Protein AF-A0A433IZ26-F1 (afdb_monomer_lite)

Sequence (61 aa):
YKTEVIRRRGPWRTLEAVEFATLEWVDWFNNRRLLEPIGNIPPAEAEARYYAQIEDVAIAA

Radius of gyration: 16.62 Å; chains: 1; bounding box: 45×18×37 Å

Structure (mmCIF, N/CA/C/O backbone):
data_AF-A0A433IZ26-F1
#
_entry.id   AF-A0A433IZ26-F1
#
loop_
_atom_site.group_PDB
_atom_site.id
_atom_site.type_symbol
_atom_site.label_atom_id
_atom_site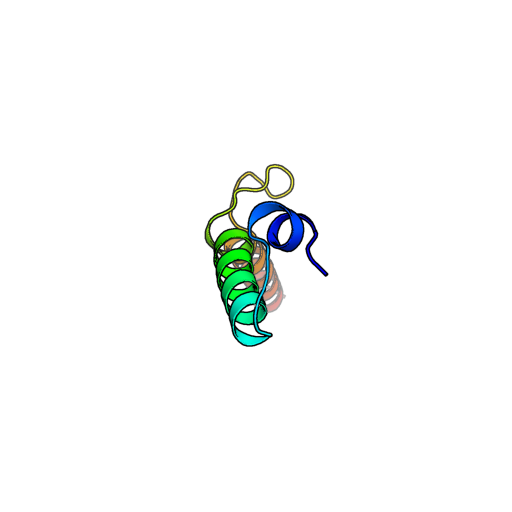.label_alt_id
_atom_site.label_comp_id
_atom_site.label_asym_id
_atom_site.label_entity_id
_atom_site.label_seq_id
_atom_site.pdbx_PDB_ins_code
_atom_site.Cartn_x
_atom_site.Cartn_y
_atom_site.Cartn_z
_atom_site.occupancy
_atom_site.B_iso_or_equiv
_atom_site.auth_seq_id
_atom_site.auth_comp_id
_atom_site.auth_asym_id
_atom_site.auth_atom_id
_atom_site.pdbx_PDB_model_num
ATOM 1 N N . TYR A 1 1 ? -1.026 7.332 11.493 1.00 69.75 1 TYR A N 1
ATOM 2 C CA . TYR A 1 1 ? -1.801 6.200 10.939 1.00 69.75 1 TYR A CA 1
ATOM 3 C C . TYR A 1 1 ? -2.753 6.709 9.842 1.00 69.75 1 TYR A C 1
ATOM 5 O O . TYR A 1 1 ? -3.145 7.872 9.912 1.00 69.75 1 TYR A O 1
ATOM 13 N N . LYS A 1 2 ? -3.074 5.909 8.808 1.00 79.56 2 LYS A N 1
ATOM 14 C CA . LYS A 1 2 ? -3.799 6.335 7.586 1.00 79.56 2 LYS A CA 1
ATOM 15 C C . LYS A 1 2 ? -5.214 6.864 7.87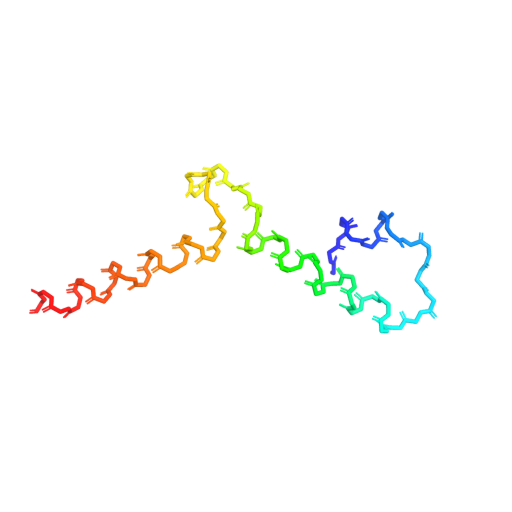3 1.00 79.56 2 LYS A C 1
ATOM 17 O O . LYS A 1 2 ? -6.131 6.113 8.197 1.00 79.56 2 LYS A O 1
ATOM 22 N N . THR A 1 3 ? -5.399 8.177 7.726 1.00 82.75 3 THR A N 1
ATOM 23 C CA . THR A 1 3 ? -6.652 8.888 8.045 1.00 82.75 3 THR A CA 1
ATOM 24 C C . THR A 1 3 ? -7.814 8.506 7.133 1.00 82.75 3 THR A C 1
ATOM 26 O O . THR A 1 3 ? -8.953 8.459 7.591 1.00 82.75 3 THR A O 1
ATOM 29 N N . GLU A 1 4 ? -7.531 8.201 5.868 1.00 80.94 4 GLU A N 1
ATOM 30 C CA . GLU A 1 4 ? -8.517 7.774 4.868 1.00 80.94 4 GLU A CA 1
ATOM 31 C C . GLU A 1 4 ? -9.214 6.453 5.228 1.00 80.94 4 GLU A C 1
ATOM 33 O O . GLU A 1 4 ? -10.413 6.317 4.994 1.00 80.94 4 GLU A O 1
ATOM 38 N N . VAL A 1 5 ? -8.491 5.522 5.862 1.00 83.81 5 VAL A N 1
ATOM 39 C CA . VAL A 1 5 ? -9.034 4.244 6.342 1.00 83.81 5 VAL A CA 1
ATOM 40 C C . VAL A 1 5 ? -9.823 4.467 7.628 1.00 83.81 5 VAL A C 1
ATOM 42 O O . VAL A 1 5 ? -11.007 4.142 7.694 1.00 83.81 5 VAL A O 1
ATOM 45 N N . ILE A 1 6 ? -9.199 5.101 8.630 1.00 86.12 6 ILE A N 1
ATOM 46 C CA . ILE A 1 6 ? -9.785 5.239 9.973 1.00 86.12 6 ILE A CA 1
ATOM 47 C C . ILE A 1 6 ? -11.072 6.045 9.979 1.00 86.12 6 ILE A C 1
ATOM 49 O O . ILE A 1 6 ? -12.021 5.656 10.657 1.00 86.12 6 ILE A O 1
ATOM 53 N N . ARG A 1 7 ? -11.110 7.167 9.250 1.00 81.94 7 ARG A N 1
ATOM 54 C CA . ARG A 1 7 ? -12.257 8.083 9.294 1.00 81.94 7 ARG A CA 1
ATOM 55 C C . ARG A 1 7 ? -13.468 7.554 8.529 1.00 81.94 7 ARG A C 1
ATOM 57 O O . ARG A 1 7 ? -14.582 7.924 8.870 1.00 81.94 7 ARG A O 1
ATOM 64 N N . ARG A 1 8 ? -13.266 6.720 7.501 1.00 82.19 8 ARG A N 1
ATOM 65 C CA . ARG A 1 8 ? -14.353 6.247 6.623 1.00 82.19 8 ARG A CA 1
ATOM 66 C C . ARG A 1 8 ? -14.999 4.940 7.073 1.00 82.19 8 ARG A C 1
ATOM 68 O O . ARG A 1 8 ? -16.143 4.702 6.712 1.00 82.19 8 ARG A O 1
ATOM 75 N N . ARG A 1 9 ? -14.279 4.089 7.810 1.00 81.44 9 ARG A N 1
ATOM 76 C CA . ARG A 1 9 ? -14.719 2.718 8.136 1.00 81.44 9 ARG A CA 1
ATOM 77 C C . ARG A 1 9 ? -14.979 2.469 9.631 1.00 81.44 9 ARG A C 1
ATOM 79 O O . ARG A 1 9 ? -15.242 1.339 10.021 1.00 81.44 9 ARG A O 1
ATOM 86 N N . GLY A 1 10 ? -14.917 3.508 10.466 1.00 80.75 10 GLY A N 1
ATOM 87 C CA . GLY A 1 10 ? -15.244 3.409 11.893 1.00 80.75 10 GLY A CA 1
ATOM 88 C C . GLY A 1 10 ? -16.756 3.308 12.168 1.00 80.75 10 GLY A C 1
ATOM 89 O O . GLY A 1 10 ? -17.558 3.625 11.288 1.00 80.75 10 GLY A O 1
ATOM 90 N N . PRO A 1 11 ? -17.165 2.926 13.395 1.00 84.06 11 PRO A N 1
ATOM 91 C CA . PRO A 1 11 ? -16.342 2.751 14.597 1.00 84.06 11 PRO A CA 1
ATOM 92 C C . PRO A 1 11 ? -15.621 1.393 14.676 1.00 84.06 11 PRO A C 1
ATOM 94 O O . PRO A 1 11 ? -16.189 0.346 14.374 1.00 84.06 11 PRO A O 1
ATOM 97 N N . TRP A 1 12 ? -14.372 1.415 15.144 1.00 90.62 12 TRP A N 1
ATOM 98 C CA . TRP A 1 12 ? -13.505 0.242 15.283 1.00 90.62 12 TRP A CA 1
ATOM 99 C C . TRP A 1 12 ? -13.662 -0.381 16.666 1.00 90.62 12 TRP A C 1
ATOM 101 O O . TRP A 1 12 ? -13.494 0.306 17.671 1.00 90.62 12 TRP A O 1
ATOM 111 N N . ARG A 1 13 ? -14.009 -1.668 16.722 1.00 89.62 13 ARG A N 1
ATOM 112 C CA . ARG A 1 13 ? -14.311 -2.361 17.987 1.00 89.62 13 ARG A CA 1
ATOM 113 C C . ARG A 1 13 ? -13.144 -3.181 18.527 1.00 89.62 13 ARG A C 1
ATOM 115 O O . ARG A 1 13 ? -13.114 -3.447 19.722 1.00 89.62 13 ARG A O 1
ATOM 122 N N . THR A 1 14 ? -12.206 -3.566 17.665 1.00 92.50 14 THR A N 1
ATOM 123 C CA . THR A 1 14 ? -11.025 -4.354 18.028 1.00 92.50 14 THR A CA 1
ATOM 124 C C . THR A 1 14 ? -9.816 -3.928 17.193 1.00 92.50 14 THR A C 1
ATOM 126 O O . THR A 1 14 ? -9.971 -3.242 16.176 1.00 92.50 14 THR A O 1
ATOM 129 N N . LEU A 1 15 ? -8.617 -4.319 17.629 1.00 91.56 15 LEU A N 1
ATOM 130 C CA . LEU A 1 15 ? -7.378 -4.047 16.897 1.00 91.56 15 LEU A CA 1
ATOM 131 C C . LEU A 1 15 ? -7.323 -4.838 15.586 1.00 91.56 15 LEU A C 1
ATOM 133 O O . LEU A 1 15 ? -6.964 -4.274 14.558 1.00 91.56 15 LEU A O 1
ATOM 137 N N . GLU A 1 16 ? -7.793 -6.084 15.591 1.00 94.00 16 GLU A N 1
ATOM 138 C CA . GLU A 1 16 ? -7.804 -6.973 14.424 1.00 94.00 16 GLU A CA 1
ATOM 139 C C . GLU A 1 16 ? -8.620 -6.372 13.269 1.00 94.00 16 GLU A C 1
ATOM 141 O O . GLU A 1 16 ? -8.241 -6.470 12.103 1.00 94.00 16 GLU A O 1
ATOM 146 N N . ALA A 1 17 ? -9.727 -5.682 13.577 1.00 91.56 17 ALA A N 1
ATOM 147 C CA . ALA A 1 17 ? -10.531 -4.995 12.567 1.00 91.56 17 ALA A CA 1
ATOM 148 C C . ALA A 1 17 ? -9.757 -3.850 11.887 1.00 91.56 17 ALA A C 1
ATOM 150 O O . ALA A 1 17 ? -9.900 -3.622 10.683 1.00 91.56 17 ALA A O 1
ATOM 151 N N . VAL A 1 18 ? -8.926 -3.137 12.652 1.00 91.81 18 VAL A N 1
ATOM 152 C CA . VAL A 1 18 ? -8.062 -2.068 12.138 1.00 91.81 18 VAL A CA 1
ATOM 153 C C . VAL A 1 18 ? -6.925 -2.660 11.307 1.00 91.81 18 VAL A C 1
ATOM 155 O O . VAL A 1 18 ? -6.635 -2.160 10.221 1.00 91.81 18 VAL A O 1
ATOM 158 N N . GLU A 1 19 ? -6.305 -3.743 11.769 1.00 94.06 19 GLU A N 1
ATOM 159 C CA . GLU A 1 19 ? -5.246 -4.447 11.040 1.00 94.06 19 GLU A CA 1
ATOM 160 C C . GLU A 1 19 ? -5.744 -4.950 9.687 1.00 94.06 19 GLU A C 1
ATOM 162 O O . GLU A 1 19 ? -5.150 -4.625 8.659 1.00 94.06 19 GLU A O 1
ATOM 167 N N . PHE A 1 20 ? -6.891 -5.631 9.656 1.00 93.31 20 PHE A N 1
ATOM 168 C CA . PHE A 1 20 ? -7.468 -6.131 8.411 1.00 93.31 20 PHE A CA 1
ATOM 169 C C . PHE A 1 20 ? -7.788 -4.996 7.431 1.00 93.31 20 PHE A C 1
ATOM 171 O O . PHE A 1 20 ? -7.399 -5.045 6.265 1.00 93.31 20 PHE A O 1
ATOM 178 N N . ALA A 1 21 ? -8.406 -3.913 7.911 1.00 92.81 21 ALA A N 1
ATOM 179 C CA . ALA A 1 21 ? -8.666 -2.743 7.076 1.00 92.81 21 ALA A CA 1
ATOM 180 C C . ALA A 1 21 ? -7.376 -2.073 6.567 1.00 92.81 21 ALA A C 1
ATOM 182 O O . ALA A 1 21 ? -7.374 -1.489 5.481 1.00 92.81 21 ALA A O 1
ATOM 183 N N . THR A 1 22 ? -6.280 -2.159 7.327 1.00 92.50 22 THR A N 1
ATOM 184 C CA . THR A 1 22 ? -4.957 -1.707 6.877 1.00 92.50 22 THR A CA 1
ATOM 185 C C . THR A 1 22 ? -4.454 -2.573 5.734 1.00 92.50 22 THR A C 1
ATOM 187 O O . THR A 1 22 ? -4.016 -2.027 4.727 1.00 92.50 22 THR A O 1
ATOM 190 N N . LEU A 1 23 ? -4.529 -3.899 5.878 1.00 94.81 23 LEU A N 1
ATOM 191 C CA . LEU A 1 23 ? -4.066 -4.851 4.868 1.00 94.81 23 LEU A CA 1
ATOM 192 C C . LEU A 1 23 ? -4.813 -4.662 3.547 1.00 94.81 23 LEU A C 1
ATOM 194 O O . LEU A 1 23 ? -4.181 -4.548 2.501 1.00 94.81 23 LEU A O 1
ATOM 198 N N . GLU A 1 24 ? -6.140 -4.525 3.596 1.00 94.56 24 GLU A N 1
ATOM 199 C CA . GLU A 1 24 ? -6.941 -4.236 2.402 1.00 94.56 24 GLU A CA 1
ATOM 200 C C . GLU A 1 24 ? -6.546 -2.911 1.741 1.00 94.56 24 GLU A C 1
ATOM 202 O O . GLU A 1 24 ? -6.473 -2.812 0.515 1.00 94.56 24 GLU A O 1
ATOM 207 N N . TRP A 1 25 ? -6.294 -1.873 2.545 1.00 94.50 25 TRP A N 1
ATOM 208 C CA . TRP A 1 25 ? -5.885 -0.577 2.017 1.00 94.50 25 TRP A CA 1
ATOM 209 C C . TRP A 1 25 ? -4.494 -0.635 1.377 1.00 94.50 25 TRP A C 1
ATOM 211 O O . TRP A 1 25 ? -4.297 -0.044 0.316 1.00 94.50 25 TRP A O 1
ATOM 221 N N . VAL A 1 26 ? -3.549 -1.350 1.994 1.00 96.06 26 VAL A N 1
ATOM 222 C CA . VAL A 1 26 ? -2.191 -1.539 1.466 1.00 96.06 26 VAL A CA 1
ATOM 223 C C . VAL A 1 26 ? -2.229 -2.316 0.153 1.00 96.06 26 VAL A C 1
ATOM 225 O O . VAL A 1 26 ? -1.606 -1.868 -0.807 1.00 96.06 26 VAL A O 1
ATOM 228 N N . ASP A 1 27 ? -2.992 -3.414 0.075 1.00 97.31 27 ASP A N 1
ATOM 229 C CA . ASP A 1 27 ? -3.164 -4.167 -1.177 1.00 97.31 27 ASP A CA 1
ATOM 230 C C . ASP A 1 27 ? -3.710 -3.267 -2.286 1.00 97.31 27 ASP A C 1
ATOM 232 O O . ASP A 1 27 ? -3.127 -3.161 -3.364 1.00 97.31 27 ASP A O 1
ATOM 236 N N . TRP A 1 28 ? -4.806 -2.556 -2.009 1.00 96.19 28 TRP A N 1
ATOM 237 C CA . TRP A 1 28 ? -5.395 -1.662 -2.996 1.00 96.19 28 TRP A CA 1
ATOM 238 C C . TRP A 1 28 ? -4.418 -0.564 -3.430 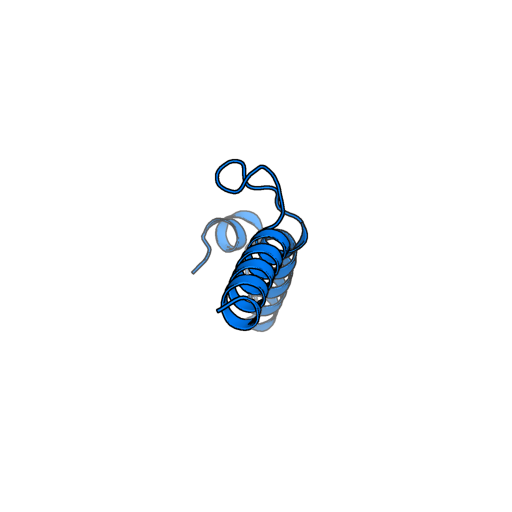1.00 96.19 28 TRP A C 1
ATOM 240 O O . TRP A 1 28 ? -4.274 -0.319 -4.628 1.00 96.19 28 TRP A O 1
ATOM 250 N N . PHE A 1 29 ? -3.734 0.088 -2.488 1.00 96.06 29 PHE A N 1
ATOM 251 C CA . PHE A 1 29 ? -2.818 1.179 -2.807 1.00 96.06 29 PHE A CA 1
ATOM 252 C C . PHE A 1 29 ? -1.631 0.693 -3.643 1.00 96.06 29 PHE A C 1
ATOM 254 O O . PHE A 1 29 ? -1.304 1.339 -4.631 1.00 96.06 29 PHE A O 1
ATOM 261 N N . ASN A 1 30 ? -1.004 -0.425 -3.276 1.00 97.88 30 ASN A N 1
ATOM 262 C CA . ASN A 1 30 ? 0.214 -0.889 -3.939 1.00 97.88 30 ASN A CA 1
ATOM 263 C C . ASN A 1 30 ? -0.063 -1.607 -5.262 1.00 97.88 30 ASN A C 1
ATOM 265 O O . ASN A 1 30 ? 0.696 -1.428 -6.213 1.00 97.88 30 ASN A O 1
ATOM 269 N N . ASN A 1 31 ? -1.146 -2.387 -5.336 1.00 98.00 31 ASN A N 1
ATOM 270 C CA . ASN A 1 31 ? -1.387 -3.298 -6.458 1.00 98.00 31 ASN A CA 1
ATOM 271 C C . ASN A 1 31 ? -2.484 -2.828 -7.420 1.00 98.00 31 ASN A C 1
ATOM 273 O O . ASN A 1 31 ? -2.600 -3.370 -8.515 1.00 98.00 31 ASN A O 1
ATOM 277 N N . ARG A 1 32 ? -3.324 -1.856 -7.035 1.00 97.19 32 ARG A N 1
ATOM 278 C CA . ARG A 1 32 ? -4.511 -1.473 -7.830 1.00 97.19 32 ARG A CA 1
ATOM 279 C C . ARG A 1 32 ? -4.647 0.024 -8.075 1.00 97.19 32 ARG A C 1
ATOM 281 O O . ARG A 1 32 ? -5.262 0.426 -9.061 1.00 97.19 32 ARG A O 1
ATOM 288 N N . ARG A 1 33 ? -4.136 0.869 -7.179 1.00 96.44 33 ARG A N 1
ATOM 289 C CA . ARG A 1 33 ? -4.281 2.320 -7.287 1.00 96.44 33 ARG A CA 1
ATOM 290 C C . ARG A 1 33 ? -3.332 2.872 -8.343 1.00 96.44 33 ARG A C 1
ATOM 292 O O . ARG A 1 33 ? -2.122 2.803 -8.183 1.00 96.44 33 ARG A O 1
ATOM 299 N N . LEU A 1 34 ? -3.891 3.515 -9.361 1.00 97.88 34 LEU A N 1
ATOM 300 C CA . LEU A 1 34 ? -3.109 4.241 -10.358 1.00 97.88 34 LEU A CA 1
ATOM 301 C C . LEU A 1 34 ? -2.685 5.605 -9.808 1.00 97.88 34 LEU A C 1
ATOM 303 O O . LEU A 1 34 ? -3.496 6.327 -9.218 1.00 97.88 34 LEU A O 1
ATOM 307 N N . LEU A 1 35 ? -1.413 5.950 -10.003 1.00 97.06 35 LEU A N 1
ATOM 308 C CA . LEU A 1 35 ? -0.843 7.226 -9.586 1.00 97.06 35 LEU A CA 1
ATOM 309 C C . LEU A 1 35 ? -0.255 7.962 -10.794 1.00 97.06 35 LEU A C 1
ATOM 311 O O . LEU A 1 35 ? 0.722 7.519 -11.393 1.00 97.06 35 LEU A O 1
ATOM 315 N N . GLU A 1 36 ? -0.828 9.118 -11.119 1.00 97.44 36 GLU A N 1
ATOM 316 C CA . GLU A 1 36 ? -0.373 9.976 -12.221 1.00 97.44 36 GLU A CA 1
ATOM 317 C C . GLU A 1 36 ? 1.129 10.323 -12.156 1.00 97.44 36 GLU A C 1
ATOM 319 O O . GLU A 1 36 ? 1.791 10.176 -13.183 1.00 97.44 36 GLU A O 1
ATOM 324 N N . PRO A 1 37 ? 1.727 10.665 -10.989 1.00 97.19 37 PRO A N 1
ATOM 325 C CA . PRO A 1 37 ? 3.145 11.041 -10.923 1.00 97.19 37 PRO A CA 1
ATOM 326 C C . PRO A 1 37 ? 4.135 9.946 -11.344 1.00 97.19 37 PRO A C 1
ATOM 328 O O . PRO A 1 37 ? 5.274 10.260 -11.669 1.00 97.19 37 PRO A O 1
ATOM 331 N N . ILE A 1 38 ? 3.721 8.676 -11.327 1.00 96.44 38 ILE A N 1
ATOM 332 C CA . ILE A 1 38 ? 4.535 7.526 -11.760 1.00 96.44 38 ILE A CA 1
ATOM 333 C C . ILE A 1 38 ? 4.035 6.940 -13.089 1.00 96.44 38 ILE A C 1
ATOM 335 O O . ILE A 1 38 ? 4.365 5.811 -13.432 1.00 96.44 38 ILE A O 1
ATOM 339 N N . GLY A 1 39 ? 3.238 7.700 -13.849 1.00 97.00 39 GLY A N 1
ATOM 340 C CA . GLY A 1 39 ? 2.777 7.302 -15.179 1.00 97.00 39 GLY A CA 1
ATOM 341 C C . GLY A 1 39 ? 1.455 6.536 -15.197 1.00 97.00 39 GLY A C 1
ATOM 342 O O . GLY A 1 39 ? 1.216 5.773 -16.126 1.00 97.00 39 GLY A O 1
ATOM 343 N N . ASN A 1 40 ? 0.586 6.740 -14.202 1.00 97.75 40 ASN A N 1
ATOM 344 C CA . ASN A 1 40 ? -0.719 6.073 -14.094 1.00 97.75 40 ASN A CA 1
ATOM 345 C C . ASN A 1 40 ? -0.630 4.540 -14.012 1.00 97.75 40 ASN A C 1
ATOM 347 O O . ASN A 1 40 ? -1.488 3.839 -14.542 1.00 97.75 40 ASN A O 1
ATOM 351 N N . ILE A 1 41 ? 0.375 4.027 -13.303 1.00 98.06 41 ILE A N 1
ATOM 352 C CA . ILE A 1 41 ? 0.520 2.601 -12.971 1.00 98.06 41 ILE A CA 1
ATOM 353 C C . ILE A 1 41 ? 0.449 2.386 -11.451 1.00 98.06 41 ILE A C 1
ATOM 355 O O . ILE A 1 41 ? 0.590 3.358 -10.695 1.00 98.06 41 ILE A O 1
ATOM 359 N N . PRO A 1 42 ? 0.220 1.145 -10.978 1.00 98.38 42 PRO A N 1
ATOM 360 C CA . PRO A 1 42 ? 0.336 0.812 -9.565 1.00 98.38 42 PRO A CA 1
ATOM 361 C C . PRO A 1 42 ? 1.768 1.001 -9.034 1.00 98.38 42 PRO A C 1
ATOM 363 O O . PRO A 1 42 ? 2.730 0.724 -9.756 1.00 98.38 42 PRO A O 1
ATOM 366 N N . PRO A 1 43 ? 1.939 1.407 -7.762 1.00 98.31 43 PRO A N 1
ATOM 367 C CA . PRO A 1 43 ? 3.252 1.529 -7.130 1.00 98.31 43 PRO A CA 1
ATOM 368 C C . PRO A 1 43 ? 4.127 0.278 -7.236 1.00 98.31 43 PRO A C 1
ATOM 370 O O . PRO A 1 43 ? 5.305 0.404 -7.552 1.00 98.31 43 PRO A O 1
ATOM 373 N N . ALA A 1 44 ? 3.560 -0.915 -7.025 1.00 98.19 44 ALA A N 1
ATOM 374 C CA . ALA A 1 44 ? 4.317 -2.166 -7.106 1.00 98.19 44 ALA A CA 1
ATOM 375 C C . ALA A 1 44 ? 4.888 -2.406 -8.515 1.00 98.19 44 ALA A C 1
ATOM 377 O O . ALA A 1 44 ? 5.999 -2.905 -8.670 1.00 98.19 44 ALA A O 1
ATOM 378 N N . GLU A 1 45 ? 4.156 -2.000 -9.556 1.00 98.19 45 GLU A N 1
ATOM 379 C CA . GLU A 1 45 ? 4.630 -2.097 -10.936 1.00 98.19 45 GLU A CA 1
ATOM 380 C C . GLU A 1 45 ? 5.750 -1.089 -11.221 1.00 98.19 45 GLU A C 1
ATOM 382 O O . GLU A 1 45 ? 6.737 -1.429 -11.872 1.00 98.19 45 GLU A O 1
ATOM 387 N N . ALA A 1 46 ? 5.629 0.142 -10.717 1.00 98.06 46 ALA A N 1
ATOM 388 C CA . ALA A 1 46 ? 6.688 1.140 -10.845 1.00 98.06 46 ALA A CA 1
ATOM 389 C C . ALA A 1 4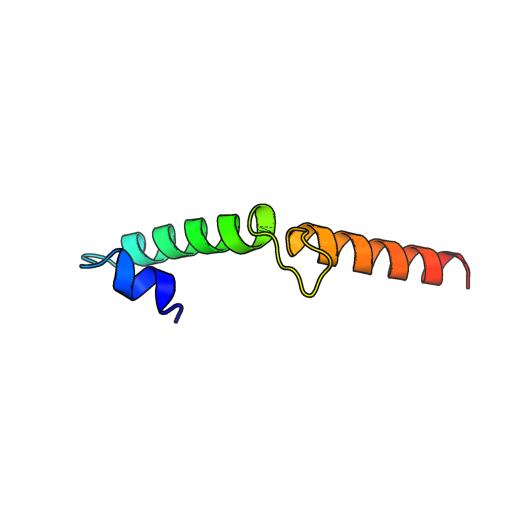6 ? 7.981 0.697 -10.146 1.00 98.06 46 ALA A C 1
ATOM 391 O O . ALA A 1 46 ? 9.061 0.834 -10.717 1.00 98.06 46 ALA A O 1
ATOM 392 N N . GLU A 1 47 ? 7.871 0.131 -8.945 1.00 97.56 47 GLU A N 1
ATOM 393 C CA . GLU A 1 47 ? 9.004 -0.411 -8.194 1.00 97.56 47 GLU A CA 1
ATOM 394 C C . GLU A 1 47 ? 9.665 -1.582 -8.937 1.00 97.56 47 GLU A C 1
ATOM 396 O O . GLU A 1 47 ? 10.882 -1.582 -9.125 1.00 97.56 47 GLU A O 1
ATOM 401 N N . ALA A 1 48 ? 8.875 -2.530 -9.451 1.00 97.62 48 ALA A N 1
ATOM 402 C CA . ALA A 1 48 ? 9.394 -3.641 -10.247 1.00 97.62 48 ALA A CA 1
ATOM 403 C C . ALA A 1 48 ? 10.149 -3.157 -11.499 1.00 97.62 48 ALA A C 1
ATOM 405 O O . ALA A 1 48 ? 11.233 -3.654 -11.801 1.00 97.62 48 ALA A O 1
ATOM 406 N N . ARG A 1 49 ? 9.614 -2.151 -12.206 1.00 96.75 49 ARG A N 1
ATOM 407 C CA . ARG A 1 49 ? 10.284 -1.539 -13.368 1.00 96.75 49 ARG A CA 1
ATOM 408 C C . ARG A 1 49 ? 11.596 -0.861 -12.986 1.00 96.75 49 ARG A C 1
ATOM 410 O O . ARG A 1 49 ? 12.574 -0.995 -13.713 1.00 96.75 49 ARG A O 1
ATOM 417 N N . TYR A 1 50 ? 11.614 -0.146 -11.865 1.00 95.50 50 TYR A N 1
ATOM 418 C CA . TYR A 1 50 ? 12.813 0.521 -11.366 1.00 95.50 50 TYR A CA 1
ATOM 419 C C . TYR A 1 50 ? 13.934 -0.480 -11.068 1.00 95.50 50 TYR A C 1
ATOM 421 O O . TYR A 1 50 ? 15.065 -0.286 -11.511 1.00 95.50 50 TYR A O 1
ATOM 429 N N . TYR A 1 51 ? 13.623 -1.582 -10.380 1.00 96.56 51 TYR A N 1
ATOM 430 C CA . TYR A 1 51 ? 14.624 -2.605 -10.081 1.00 96.56 51 TYR A CA 1
ATOM 431 C C . TYR A 1 51 ? 15.091 -3.365 -11.323 1.00 96.56 51 TYR A C 1
ATOM 433 O O . TYR A 1 51 ? 16.293 -3.569 -11.462 1.00 96.56 51 TYR A O 1
ATOM 441 N N . ALA A 1 52 ? 14.195 -3.683 -12.263 1.00 95.31 52 ALA A N 1
ATOM 442 C CA . ALA A 1 52 ? 14.588 -4.285 -13.539 1.00 95.31 52 ALA A CA 1
ATOM 443 C C . ALA A 1 52 ? 15.586 -3.396 -14.307 1.00 95.31 52 ALA A C 1
ATOM 445 O O . ALA A 1 52 ? 16.611 -3.874 -14.778 1.00 95.31 52 ALA A O 1
ATOM 446 N N . GLN A 1 53 ? 15.344 -2.081 -14.357 1.00 93.38 53 GLN A N 1
ATOM 447 C CA . GLN A 1 53 ? 16.267 -1.131 -14.990 1.00 93.38 53 GLN A CA 1
ATOM 448 C C . GLN A 1 53 ? 17.628 -1.069 -14.290 1.00 93.38 53 GLN A C 1
ATOM 450 O O . GLN A 1 53 ? 18.655 -0.955 -14.956 1.00 93.38 53 GLN A O 1
ATOM 455 N N . ILE A 1 54 ? 17.655 -1.123 -12.956 1.00 94.19 54 ILE A N 1
ATOM 456 C CA . ILE A 1 54 ? 18.911 -1.149 -12.195 1.00 94.19 54 ILE A CA 1
ATOM 457 C C . ILE A 1 54 ? 19.700 -2.424 -12.483 1.00 94.19 54 ILE A C 1
ATOM 459 O O . ILE A 1 54 ? 20.912 -2.346 -12.681 1.00 94.19 54 ILE A O 1
ATOM 463 N N . GLU A 1 55 ? 19.035 -3.578 -12.503 1.00 88.56 55 GLU A N 1
ATOM 464 C CA . GLU A 1 55 ? 19.669 -4.860 -12.817 1.00 88.56 55 GLU A CA 1
ATOM 465 C C . GLU A 1 55 ? 20.230 -4.870 -14.243 1.00 88.56 55 GLU A C 1
ATOM 467 O O . GLU A 1 55 ? 21.388 -5.239 -14.434 1.00 88.56 55 GLU A O 1
ATOM 472 N N . ASP A 1 56 ? 19.471 -4.376 -15.223 1.00 83.56 56 ASP A N 1
ATOM 473 C CA . ASP A 1 56 ? 19.922 -4.269 -16.614 1.00 83.56 56 ASP A CA 1
ATOM 474 C C . ASP A 1 56 ? 21.169 -3.380 -16.747 1.00 83.56 56 ASP A C 1
ATOM 476 O O . ASP A 1 56 ? 22.132 -3.740 -17.429 1.00 83.56 56 ASP A O 1
ATOM 480 N N . VAL A 1 57 ? 21.187 -2.230 -16.062 1.00 84.19 57 VAL A N 1
ATOM 481 C CA . VAL A 1 57 ? 22.355 -1.334 -16.033 1.00 84.19 57 VAL A CA 1
ATOM 482 C C . VAL A 1 57 ? 23.555 -2.011 -15.370 1.00 84.19 57 VAL A C 1
ATOM 484 O O . VAL A 1 57 ? 24.676 -1.855 -15.849 1.00 84.19 57 VAL A O 1
ATOM 487 N N . ALA A 1 58 ? 23.341 -2.773 -14.295 1.00 80.50 58 ALA A N 1
ATOM 488 C CA . ALA A 1 58 ? 24.408 -3.489 -13.603 1.00 80.50 58 ALA A CA 1
ATOM 489 C C . ALA A 1 58 ? 24.994 -4.642 -14.437 1.00 80.50 58 ALA A C 1
ATOM 491 O O . ALA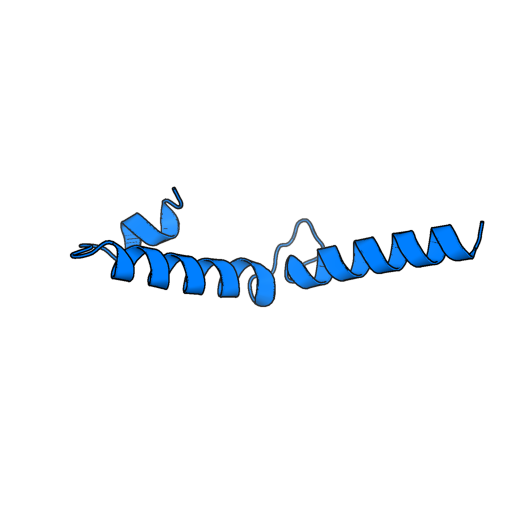 A 1 58 ? 26.183 -4.919 -14.321 1.00 80.50 58 ALA A O 1
ATOM 492 N N . ILE A 1 59 ? 24.187 -5.301 -15.276 1.00 78.06 59 ILE A N 1
ATOM 493 C CA . ILE A 1 59 ? 24.643 -6.364 -16.189 1.00 78.06 59 ILE A CA 1
ATOM 494 C C . ILE A 1 59 ? 25.410 -5.792 -17.393 1.00 78.06 59 ILE A C 1
ATO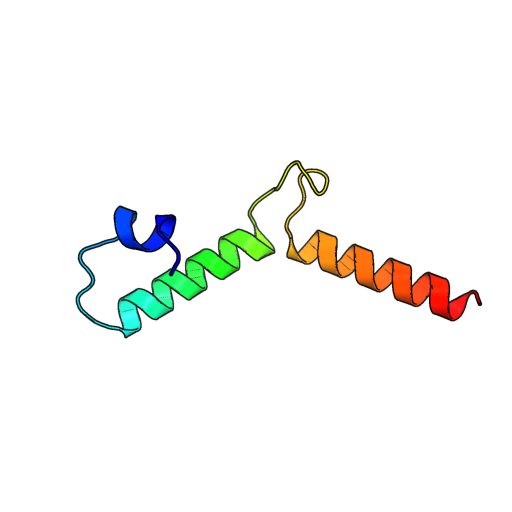M 496 O O . ILE A 1 59 ? 26.301 -6.455 -17.923 1.00 78.06 59 ILE A O 1
ATOM 500 N N . ALA A 1 60 ? 25.064 -4.586 -17.848 1.00 68.50 60 ALA A N 1
ATOM 501 C CA . ALA A 1 60 ? 25.683 -3.950 -19.012 1.00 68.50 60 ALA A CA 1
ATOM 502 C C . ALA A 1 60 ? 27.013 -3.214 -18.722 1.00 68.50 60 ALA A C 1
ATOM 504 O O . ALA A 1 60 ? 27.664 -2.776 -19.675 1.00 68.50 60 ALA A O 1
ATOM 505 N N . ALA A 1 61 ? 27.390 -3.048 -17.449 1.00 62.06 61 ALA A N 1
ATOM 506 C CA . ALA A 1 61 ? 28.596 -2.348 -16.985 1.00 62.06 61 ALA A CA 1
ATOM 507 C C . ALA A 1 61 ? 29.787 -3.296 -16.764 1.00 62.06 61 ALA A C 1
ATOM 509 O O . ALA A 1 61 ? 30.926 -2.867 -17.068 1.00 62.06 61 ALA A O 1
#

Organism: NCBI:txid92933

pLDDT: mean 90.97, std 8.21, range [62.06, 98.38]

InterPro domains:
  IPR001584 Integrase, catalytic core [PF13333] (1-44)

Secondary structure (DSSP, 8-state):
--HHHHHHHPPP-SHHHHHHHHHHHHHHHHHT--BGGGTSB-HHHHHHHHHHHHHHHHHH-

Foldseek 3Di:
DDPVQPVPDDDDDDPVVVVVSVVVVCCCQQQPAFDVVLPGHHNVVSVVVVVVVVVVVVVVD